Protein AF-A0A964RWQ2-F1 (afdb_monomer_lite)

Structure (mmCIF, N/CA/C/O backbone):
data_AF-A0A964RWQ2-F1
#
_entry.id   AF-A0A964RWQ2-F1
#
loop_
_atom_site.group_PDB
_atom_site.id
_atom_site.type_symbol
_atom_site.label_atom_id
_atom_site.label_alt_id
_atom_site.label_comp_id
_atom_site.label_asym_id
_atom_site.label_entity_id
_atom_site.label_seq_id
_atom_site.pdbx_PDB_ins_code
_atom_site.Cartn_x
_atom_site.Cartn_y
_atom_site.Cartn_z
_atom_site.occupancy
_atom_site.B_iso_or_equiv
_atom_site.auth_seq_id
_atom_site.auth_comp_id
_atom_site.auth_asym_id
_atom_site.auth_atom_id
_atom_site.pdbx_PDB_model_num
ATOM 1 N N . MET A 1 1 ? 16.907 -9.174 -2.279 1.00 67.69 1 MET A N 1
ATOM 2 C CA . MET A 1 1 ? 15.586 -8.976 -2.919 1.00 67.69 1 MET A CA 1
ATOM 3 C C . MET A 1 1 ? 15.270 -7.490 -2.827 1.00 67.69 1 MET A C 1
ATOM 5 O O . MET A 1 1 ? 15.740 -6.883 -1.873 1.00 67.69 1 MET A O 1
ATOM 9 N N . ILE A 1 2 ? 14.606 -6.886 -3.814 1.00 81.31 2 ILE A N 1
ATOM 10 C CA . ILE A 1 2 ? 14.222 -5.466 -3.734 1.00 81.31 2 ILE A CA 1
ATOM 11 C C . ILE A 1 2 ? 12.867 -5.401 -3.034 1.00 81.31 2 ILE A C 1
ATOM 13 O O . ILE A 1 2 ? 11.965 -6.139 -3.416 1.00 81.31 2 ILE A O 1
ATOM 17 N N . ASP A 1 3 ? 12.730 -4.546 -2.024 1.00 86.50 3 ASP A N 1
ATOM 18 C CA . ASP A 1 3 ? 11.432 -4.297 -1.407 1.00 86.50 3 ASP A CA 1
ATOM 19 C C . ASP A 1 3 ? 10.662 -3.222 -2.188 1.00 86.50 3 ASP A C 1
ATOM 21 O O . ASP A 1 3 ? 11.030 -2.049 -2.197 1.00 86.50 3 ASP A O 1
ATOM 25 N N . PHE A 1 4 ? 9.581 -3.631 -2.852 1.00 89.06 4 PHE A N 1
ATOM 26 C CA . PHE A 1 4 ? 8.667 -2.730 -3.558 1.00 89.06 4 PHE A CA 1
ATOM 27 C C . PHE A 1 4 ? 7.502 -2.237 -2.676 1.00 89.06 4 PHE A C 1
ATOM 29 O O . PHE A 1 4 ? 6.702 -1.412 -3.124 1.00 89.06 4 PHE A O 1
ATOM 36 N N . LEU A 1 5 ? 7.378 -2.716 -1.430 1.00 85.88 5 LEU A N 1
ATOM 37 C CA . LEU A 1 5 ? 6.292 -2.336 -0.522 1.00 85.88 5 LEU A CA 1
ATOM 38 C C . LEU A 1 5 ? 6.470 -0.915 0.016 1.00 85.88 5 LEU A C 1
ATOM 40 O O . LEU A 1 5 ? 5.495 -0.172 0.135 1.00 85.88 5 LEU A O 1
ATOM 44 N N . THR A 1 6 ? 7.710 -0.503 0.265 1.00 86.44 6 THR A N 1
ATOM 45 C CA . THR A 1 6 ? 8.056 0.836 0.764 1.00 86.44 6 THR A CA 1
ATOM 46 C C . THR A 1 6 ? 8.212 1.891 -0.342 1.00 86.44 6 THR A C 1
ATOM 48 O O . THR A 1 6 ? 7.989 3.071 -0.086 1.00 86.44 6 THR A O 1
ATOM 51 N N . MET A 1 7 ? 8.494 1.499 -1.591 1.00 88.06 7 MET A N 1
ATOM 52 C CA . MET A 1 7 ? 8.723 2.440 -2.703 1.00 88.06 7 MET A CA 1
ATOM 53 C C . MET A 1 7 ? 7.472 3.212 -3.147 1.00 88.06 7 MET A C 1
ATOM 55 O O . MET A 1 7 ? 6.357 2.683 -3.180 1.00 88.06 7 MET A O 1
ATOM 59 N N . ASP A 1 8 ? 7.670 4.458 -3.574 1.00 88.88 8 ASP A N 1
ATOM 60 C CA . ASP A 1 8 ? 6.666 5.279 -4.246 1.00 88.88 8 ASP A CA 1
ATOM 61 C C . ASP A 1 8 ? 6.676 5.084 -5.780 1.00 88.88 8 ASP A C 1
ATOM 63 O O . ASP A 1 8 ? 7.613 4.540 -6.373 1.00 88.88 8 ASP A O 1
ATOM 67 N N . ILE A 1 9 ? 5.620 5.559 -6.447 1.00 88.19 9 ILE A N 1
ATOM 68 C CA . ILE A 1 9 ? 5.443 5.401 -7.898 1.00 88.19 9 ILE A CA 1
ATOM 69 C C . ILE A 1 9 ? 6.437 6.230 -8.733 1.00 88.19 9 ILE A C 1
ATOM 71 O O . ILE A 1 9 ? 6.750 5.843 -9.862 1.00 88.19 9 ILE A O 1
ATOM 75 N N . ALA A 1 10 ? 6.957 7.351 -8.220 1.00 88.56 10 ALA A N 1
ATOM 76 C CA . ALA A 1 10 ? 7.930 8.171 -8.937 1.00 88.56 10 ALA A CA 1
ATOM 77 C C . ALA A 1 10 ? 9.317 7.517 -8.905 1.00 88.56 10 ALA A C 1
ATOM 79 O O . ALA A 1 10 ? 9.929 7.374 -9.964 1.00 88.56 10 ALA A O 1
ATOM 80 N N . THR A 1 11 ? 9.766 7.020 -7.748 1.00 90.12 11 THR A N 1
ATOM 81 C CA . THR A 1 11 ? 10.996 6.215 -7.638 1.00 90.12 11 THR A CA 1
ATOM 82 C C . THR A 1 11 ? 10.918 4.978 -8.529 1.00 90.12 11 THR A C 1
ATOM 84 O O . THR A 1 11 ? 11.825 4.731 -9.324 1.00 90.12 11 THR A O 1
ATOM 87 N N . LEU A 1 12 ? 9.801 4.244 -8.484 1.00 90.75 12 LEU A N 1
ATOM 88 C CA . LEU A 1 12 ? 9.591 3.048 -9.303 1.00 90.75 12 LEU A CA 1
ATOM 89 C C . LEU A 1 12 ? 9.719 3.323 -10.813 1.00 90.75 12 LEU A C 1
ATOM 91 O O . LEU A 1 12 ? 10.305 2.525 -11.544 1.00 90.75 12 LEU A O 1
ATOM 95 N N . THR A 1 13 ? 9.163 4.441 -11.289 1.00 89.56 13 THR A N 1
ATOM 96 C CA . THR A 1 13 ? 9.090 4.757 -12.727 1.00 89.56 13 THR A CA 1
ATOM 97 C C . THR A 1 13 ? 10.308 5.499 -13.273 1.00 89.56 13 THR A C 1
ATOM 99 O O . THR A 1 13 ? 10.601 5.367 -14.464 1.00 89.56 13 THR A O 1
ATOM 102 N N . ARG A 1 14 ? 11.011 6.278 -12.440 1.00 89.06 14 ARG A N 1
ATOM 103 C CA . ARG A 1 14 ? 12.106 7.166 -12.871 1.00 89.06 14 ARG A CA 1
ATOM 104 C C . ARG A 1 14 ? 13.499 6.654 -12.510 1.00 89.06 14 ARG A C 1
ATOM 106 O O . ARG A 1 14 ? 14.441 6.960 -13.237 1.00 89.06 14 ARG A O 1
ATOM 113 N N . SER A 1 15 ? 13.642 5.891 -11.428 1.00 89.50 15 SER A N 1
ATOM 114 C CA . SER A 1 15 ? 14.955 5.511 -10.901 1.00 89.50 15 SER A CA 1
ATOM 115 C C . SER A 1 15 ? 15.509 4.223 -11.522 1.00 89.50 15 SER A C 1
ATOM 117 O O . SER A 1 15 ? 14.784 3.336 -11.988 1.00 89.50 15 SER A O 1
ATOM 119 N N . VAL A 1 16 ? 16.835 4.101 -11.476 1.00 90.69 16 VAL A N 1
ATOM 120 C CA . VAL A 1 16 ? 17.587 2.891 -11.825 1.00 90.69 16 VAL A CA 1
ATOM 121 C C . VAL A 1 16 ? 18.263 2.316 -10.583 1.00 90.69 16 VAL A C 1
ATOM 123 O O . VAL A 1 16 ? 18.618 3.039 -9.654 1.00 90.69 16 VAL A O 1
ATOM 126 N N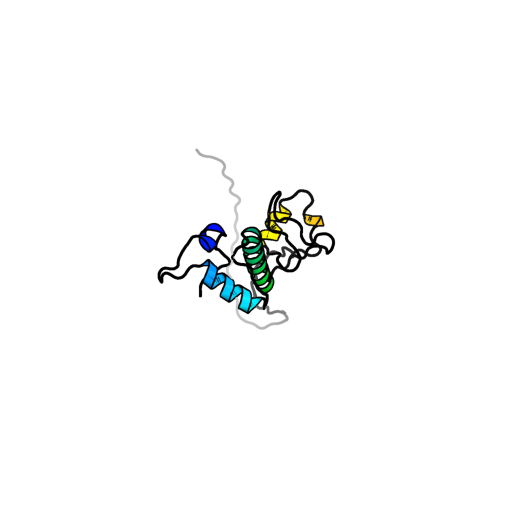 . THR A 1 17 ? 18.443 1.001 -10.565 1.00 88.06 17 THR A N 1
ATOM 127 C CA . THR A 1 17 ? 19.305 0.324 -9.588 1.00 88.06 17 THR A CA 1
ATOM 128 C C . THR A 1 17 ? 20.776 0.658 -9.849 1.00 88.06 17 THR A C 1
ATOM 130 O O . THR A 1 17 ? 21.154 0.979 -10.976 1.00 88.06 17 THR A O 1
ATOM 133 N N . GLY A 1 18 ? 21.647 0.465 -8.852 1.00 84.75 18 GLY A N 1
ATOM 134 C CA . GLY A 1 18 ? 23.106 0.612 -9.008 1.00 84.75 18 GLY A CA 1
ATOM 135 C C . GLY A 1 18 ? 23.765 -0.343 -10.022 1.00 84.75 18 GLY A C 1
ATOM 136 O O . GLY A 1 18 ? 24.972 -0.281 -10.215 1.00 84.75 18 GLY A O 1
ATOM 137 N N . LYS A 1 19 ? 22.99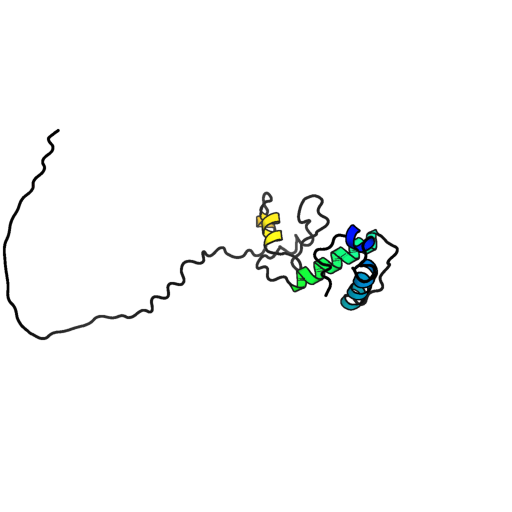0 -1.225 -10.672 1.00 85.94 19 LYS A N 1
ATOM 138 C CA . LYS A 1 19 ? 23.415 -2.094 -11.784 1.00 85.94 19 LYS A CA 1
ATOM 139 C C . LYS A 1 19 ? 22.893 -1.624 -13.154 1.00 85.94 19 LYS A C 1
ATOM 141 O O . LYS A 1 19 ? 22.975 -2.372 -14.120 1.00 85.94 19 LYS A O 1
ATOM 146 N N . GLY A 1 20 ? 22.295 -0.432 -13.238 1.00 88.38 20 GLY A N 1
ATOM 147 C CA . GLY A 1 20 ? 21.752 0.150 -14.474 1.00 88.38 20 GLY A CA 1
ATOM 148 C C . GLY A 1 20 ? 20.353 -0.336 -14.885 1.00 88.38 20 GLY A C 1
ATOM 149 O O . GLY A 1 20 ? 19.772 0.216 -15.815 1.00 88.38 20 GLY A O 1
ATOM 150 N N . VAL A 1 21 ? 19.769 -1.319 -14.190 1.00 89.69 21 VAL A N 1
ATOM 151 C CA . VAL A 1 21 ? 18.426 -1.850 -14.503 1.00 89.69 21 VAL A CA 1
ATOM 152 C C . VAL A 1 21 ? 17.339 -0.973 -13.873 1.00 89.69 21 VAL A C 1
ATOM 154 O O . VAL A 1 21 ? 17.457 -0.584 -12.706 1.00 89.69 21 VAL A O 1
ATOM 157 N N . ARG A 1 22 ? 16.265 -0.675 -14.614 1.00 92.31 22 ARG A N 1
ATOM 158 C CA . ARG A 1 22 ? 15.129 0.137 -14.136 1.00 92.31 22 ARG A CA 1
ATOM 159 C C . ARG A 1 22 ? 14.303 -0.601 -13.079 1.00 92.31 22 ARG A C 1
ATOM 161 O O . ARG A 1 22 ? 13.941 -1.758 -13.282 1.00 92.31 22 ARG A O 1
ATOM 168 N N . TYR A 1 23 ? 13.914 0.090 -12.001 1.00 93.25 23 TYR A N 1
ATOM 169 C CA . TYR A 1 23 ? 13.034 -0.495 -10.974 1.00 93.25 23 TYR A CA 1
ATOM 170 C C . TYR A 1 23 ? 11.690 -0.951 -11.553 1.00 93.25 23 TYR A C 1
ATOM 172 O O . TYR A 1 23 ? 11.216 -2.029 -11.205 1.00 93.25 23 TYR A O 1
ATOM 180 N N . LEU A 1 24 ? 11.127 -0.183 -12.493 1.00 92.88 24 LEU A N 1
ATOM 181 C CA . LEU A 1 24 ? 9.900 -0.526 -13.213 1.00 92.88 24 LEU A CA 1
ATOM 182 C C . LEU A 1 24 ? 9.954 -1.915 -13.870 1.00 92.88 24 LEU A C 1
ATOM 184 O O . LEU A 1 24 ? 8.989 -2.665 -13.787 1.00 92.88 24 LEU A O 1
ATOM 188 N N . GLU A 1 25 ? 11.066 -2.272 -14.513 1.00 92.38 25 GLU A N 1
ATOM 189 C CA . GLU A 1 25 ? 11.203 -3.556 -15.212 1.00 92.38 25 GLU A CA 1
ATOM 190 C C . GLU A 1 25 ? 11.227 -4.727 -14.222 1.00 92.38 25 GLU A C 1
ATOM 192 O O . GLU A 1 25 ? 10.504 -5.712 -14.388 1.00 92.38 25 GLU A O 1
ATOM 197 N N . LEU A 1 26 ? 12.005 -4.579 -13.145 1.00 93.31 26 LEU A N 1
ATOM 198 C CA . LEU A 1 26 ? 12.104 -5.564 -12.068 1.00 93.31 26 LEU A CA 1
ATOM 199 C C . LEU A 1 26 ? 10.751 -5.755 -11.366 1.00 93.31 26 LEU A C 1
ATOM 201 O O . LEU A 1 26 ? 10.314 -6.891 -11.184 1.00 93.31 26 LEU A O 1
ATOM 205 N N . PHE A 1 27 ? 10.053 -4.657 -11.063 1.00 94.25 27 PHE A N 1
ATOM 206 C CA . PHE A 1 27 ? 8.714 -4.683 -10.481 1.00 94.25 27 PHE A CA 1
ATOM 207 C C . PHE A 1 27 ? 7.698 -5.383 -11.388 1.00 94.25 27 PHE A C 1
ATOM 209 O O . PHE A 1 27 ? 6.959 -6.244 -10.923 1.00 94.25 27 PHE A O 1
ATOM 216 N N . LEU A 1 28 ? 7.656 -5.060 -12.685 1.00 93.62 28 LEU A N 1
ATOM 217 C CA . LEU A 1 28 ? 6.709 -5.688 -13.612 1.00 93.62 28 LEU A CA 1
ATOM 218 C C . LEU A 1 28 ? 6.981 -7.192 -13.774 1.00 93.62 28 LEU A C 1
ATOM 220 O O . LEU A 1 28 ? 6.035 -7.977 -13.859 1.00 93.62 28 LEU A O 1
ATOM 224 N N . LYS A 1 29 ? 8.251 -7.614 -13.751 1.00 93.06 29 LYS A N 1
ATOM 225 C CA . LYS A 1 29 ? 8.648 -9.031 -13.763 1.00 93.06 29 LYS A CA 1
ATOM 226 C C . LYS A 1 29 ? 8.246 -9.771 -12.479 1.00 93.06 29 LYS A C 1
ATOM 228 O O . LYS A 1 29 ? 7.834 -10.925 -12.537 1.00 93.06 29 LYS A O 1
ATOM 233 N N . GLU A 1 30 ? 8.326 -9.117 -11.324 1.00 92.56 30 GLU A N 1
ATOM 234 C CA . GLU A 1 30 ? 7.878 -9.691 -10.051 1.00 92.56 30 GLU A CA 1
ATOM 235 C C . GLU A 1 30 ? 6.344 -9.722 -9.941 1.00 92.56 30 GLU A C 1
ATOM 237 O O . GLU A 1 30 ? 5.766 -10.762 -9.632 1.00 92.56 30 GLU A O 1
ATOM 242 N N . TYR A 1 31 ? 5.664 -8.630 -10.290 1.00 93.31 31 TYR A N 1
ATOM 243 C CA . TYR A 1 31 ? 4.203 -8.539 -10.301 1.00 93.31 31 TYR A CA 1
ATOM 244 C C . TYR A 1 31 ? 3.569 -9.584 -11.232 1.00 93.31 31 TYR A C 1
ATOM 246 O O . TYR A 1 31 ? 2.593 -10.236 -10.860 1.00 93.31 31 TYR A O 1
ATOM 254 N N . THR A 1 32 ? 4.127 -9.780 -12.433 1.00 93.75 32 THR A N 1
ATOM 255 C CA . THR A 1 32 ? 3.665 -10.831 -13.359 1.00 93.75 32 THR A CA 1
ATOM 256 C C . THR A 1 32 ? 3.878 -12.232 -12.785 1.00 93.75 32 THR A C 1
ATOM 258 O O . THR A 1 32 ? 2.986 -13.063 -12.930 1.00 93.75 32 THR A O 1
ATOM 261 N N . ARG A 1 33 ? 4.982 -12.484 -12.064 1.00 92.69 33 ARG A N 1
ATOM 262 C CA . ARG A 1 33 ? 5.218 -13.753 -11.353 1.00 92.69 33 ARG A CA 1
ATOM 263 C C . ARG A 1 33 ? 4.206 -14.004 -10.228 1.00 92.69 33 ARG A C 1
ATOM 265 O O . ARG A 1 33 ? 3.779 -15.138 -10.062 1.00 92.69 33 ARG A O 1
ATOM 272 N N . VAL A 1 34 ? 3.834 -12.972 -9.467 1.00 91.25 34 VAL A N 1
ATOM 273 C CA . VAL A 1 34 ? 2.906 -13.089 -8.323 1.00 91.25 34 VAL A CA 1
ATOM 274 C C . VAL A 1 34 ? 1.452 -13.244 -8.775 1.00 91.25 34 VAL A C 1
ATOM 276 O O . VAL A 1 34 ? 0.740 -14.103 -8.267 1.00 91.25 34 VAL A O 1
ATOM 279 N N . PHE A 1 35 ? 0.994 -12.433 -9.734 1.00 91.31 35 PHE A N 1
ATOM 280 C CA . PHE A 1 35 ? -0.422 -12.396 -10.125 1.00 91.31 35 PHE A CA 1
ATOM 281 C C . PHE A 1 35 ? -0.759 -13.171 -11.404 1.00 91.31 35 PHE A C 1
ATOM 283 O O . PHE A 1 35 ? -1.939 -13.306 -11.716 1.00 91.31 35 PHE A O 1
ATOM 290 N N . ASN A 1 36 ? 0.237 -13.644 -12.161 1.00 91.81 36 ASN A N 1
ATOM 291 C CA . ASN A 1 36 ? 0.073 -14.328 -13.452 1.00 91.81 36 ASN A CA 1
ATOM 292 C C . ASN A 1 36 ? -0.831 -13.573 -14.459 1.00 91.81 36 ASN A C 1
ATOM 294 O O . ASN A 1 36 ? -1.583 -14.166 -15.230 1.00 91.81 36 ASN A O 1
ATOM 298 N N . THR A 1 37 ? -0.782 -12.235 -14.443 1.00 88.94 37 THR A N 1
ATOM 299 C CA . THR A 1 37 ? -1.583 -11.356 -15.317 1.00 88.94 37 THR A CA 1
ATOM 300 C C . THR A 1 37 ? -0.710 -10.545 -16.265 1.00 88.94 37 THR A C 1
ATOM 302 O O . THR A 1 37 ? 0.328 -10.030 -15.853 1.00 88.94 37 THR A O 1
ATOM 305 N N . LYS A 1 38 ? -1.182 -10.317 -17.497 1.00 89.12 38 LYS A N 1
ATOM 306 C CA . LYS A 1 38 ? -0.545 -9.393 -18.449 1.00 89.12 38 LYS A CA 1
ATOM 307 C C . LYS A 1 38 ? -0.575 -7.952 -17.917 1.00 89.12 38 LYS A C 1
ATOM 309 O O . LYS A 1 38 ? -1.636 -7.433 -17.577 1.00 89.12 38 LYS A O 1
ATOM 314 N N . VAL A 1 39 ? 0.586 -7.303 -17.889 1.00 91.00 39 VAL A N 1
ATOM 315 C CA . VAL A 1 39 ? 0.766 -5.913 -17.435 1.00 91.00 39 VAL A CA 1
ATOM 316 C C . VAL A 1 39 ? 0.968 -4.954 -18.606 1.00 91.00 39 VAL A C 1
ATOM 318 O O . VAL A 1 39 ? 1.549 -5.323 -19.625 1.00 91.00 39 VAL A O 1
ATOM 321 N N . ASN A 1 40 ? 0.516 -3.707 -18.454 1.00 91.19 40 ASN A N 1
ATOM 322 C CA . ASN A 1 40 ? 0.761 -2.624 -19.404 1.00 91.19 40 ASN A CA 1
ATOM 323 C C . ASN A 1 40 ? 1.717 -1.582 -18.796 1.00 91.19 40 ASN A C 1
ATOM 325 O O . ASN A 1 40 ? 1.323 -0.808 -17.923 1.00 91.19 40 ASN A O 1
ATOM 329 N N . ALA A 1 41 ? 2.961 -1.553 -19.280 1.00 87.81 41 ALA A N 1
ATOM 330 C CA . ALA A 1 41 ? 3.997 -0.628 -18.816 1.00 87.81 41 ALA A CA 1
ATOM 331 C C . ALA A 1 41 ? 3.763 0.838 -19.238 1.00 87.81 41 ALA A C 1
ATOM 333 O O . ALA A 1 41 ? 4.290 1.749 -18.606 1.00 87.81 41 ALA A O 1
ATOM 334 N N . SER A 1 42 ? 2.974 1.078 -20.290 1.00 88.31 42 SER A N 1
ATOM 335 C CA . SER A 1 42 ? 2.773 2.403 -20.895 1.00 88.31 42 SER A CA 1
ATOM 336 C C . SER A 1 42 ? 1.634 3.211 -20.261 1.00 88.31 42 SER A C 1
ATOM 338 O O . SER A 1 42 ? 1.404 4.349 -20.656 1.00 88.31 42 SER A O 1
ATOM 340 N N . CYS A 1 43 ? 0.899 2.641 -19.301 1.00 89.94 43 CYS A N 1
ATOM 341 C CA . CYS A 1 43 ? -0.274 3.255 -18.677 1.00 89.94 43 CYS A CA 1
ATOM 342 C C . CYS A 1 43 ? 0.034 3.702 -17.229 1.00 89.94 43 CYS A C 1
ATOM 344 O O . CYS A 1 43 ? 0.021 2.860 -16.328 1.00 89.94 43 CYS A O 1
ATOM 346 N N . PRO A 1 44 ? 0.240 5.007 -16.942 1.00 87.19 44 PRO A N 1
ATOM 347 C CA . PRO A 1 44 ? 0.630 5.468 -15.603 1.00 87.19 44 PRO A CA 1
ATOM 348 C C . PRO A 1 44 ? -0.396 5.137 -14.509 1.00 87.19 44 PRO A C 1
ATOM 350 O O . PRO A 1 44 ? -0.024 4.680 -13.430 1.00 87.19 44 PRO A O 1
ATOM 353 N N . LYS A 1 45 ? -1.697 5.279 -14.809 1.00 89.06 45 LYS A N 1
ATOM 354 C CA . LYS A 1 45 ? -2.788 4.885 -13.895 1.00 89.06 45 LYS A CA 1
ATOM 355 C C . LYS A 1 45 ? -2.766 3.382 -13.591 1.00 89.06 45 LYS A C 1
ATOM 357 O O . LYS A 1 45 ? -3.009 2.978 -12.458 1.00 89.06 45 LYS A O 1
ATOM 362 N N . CYS A 1 46 ? -2.438 2.560 -14.588 1.00 90.06 46 CYS A N 1
ATOM 363 C CA . CYS A 1 46 ? -2.332 1.113 -14.431 1.00 90.06 46 CYS A CA 1
ATOM 364 C C . CYS A 1 46 ? -1.138 0.745 -13.544 1.00 90.06 46 CYS A C 1
ATOM 366 O O . CYS A 1 46 ? -1.297 -0.077 -12.652 1.00 90.06 46 CYS A O 1
ATOM 368 N N . LEU A 1 47 ? 0.021 1.397 -13.720 1.00 91.62 47 LEU A N 1
ATOM 369 C CA . LEU A 1 47 ? 1.198 1.195 -12.864 1.00 91.62 47 LEU A CA 1
ATOM 370 C C . LEU A 1 47 ? 0.911 1.518 -11.393 1.00 91.62 47 LEU A C 1
ATOM 372 O O . LEU A 1 47 ? 1.289 0.742 -10.517 1.00 91.62 47 LEU A O 1
ATOM 376 N N . GLN A 1 48 ? 0.199 2.616 -11.120 1.00 90.56 48 GLN A N 1
ATOM 377 C CA . GLN A 1 48 ? -0.247 2.944 -9.765 1.00 90.56 48 GLN A CA 1
ATOM 378 C C . GLN A 1 48 ? -1.181 1.856 -9.209 1.00 90.56 48 GLN A C 1
ATOM 380 O O . GLN A 1 48 ? -0.963 1.377 -8.100 1.00 90.56 48 GLN A O 1
ATOM 385 N N . GLY A 1 49 ? -2.160 1.399 -9.999 1.00 90.56 49 GLY A N 1
ATOM 386 C CA . GLY A 1 49 ? -3.052 0.298 -9.620 1.00 90.56 49 GLY A CA 1
ATOM 387 C C . GLY A 1 49 ? -2.321 -1.026 -9.357 1.00 90.56 49 GLY A C 1
ATOM 388 O O . GLY A 1 49 ? -2.637 -1.713 -8.388 1.00 90.56 49 GLY A O 1
ATOM 389 N N . TYR A 1 50 ? -1.311 -1.368 -10.164 1.00 92.81 50 TYR A N 1
ATOM 390 C CA . TYR A 1 50 ? -0.468 -2.548 -9.953 1.00 92.81 50 TYR A CA 1
ATOM 391 C C . TYR A 1 50 ? 0.328 -2.433 -8.651 1.00 92.81 50 TYR A C 1
ATOM 393 O O . TYR A 1 50 ? 0.347 -3.380 -7.869 1.00 92.81 50 TYR A O 1
ATOM 401 N N . LEU A 1 51 ? 0.942 -1.275 -8.382 1.00 91.31 51 LEU A N 1
ATOM 402 C CA . LEU A 1 51 ? 1.697 -1.042 -7.150 1.00 91.31 51 LEU A CA 1
ATOM 403 C C . LEU A 1 51 ? 0.787 -1.118 -5.913 1.00 91.31 51 LEU A C 1
ATOM 405 O O . LEU A 1 51 ? 1.120 -1.814 -4.958 1.00 91.31 51 LEU A O 1
ATOM 409 N N . THR A 1 52 ? -0.397 -0.498 -5.947 1.00 89.19 52 THR A N 1
ATOM 410 C CA . THR A 1 52 ? -1.393 -0.610 -4.869 1.00 89.19 52 THR A CA 1
ATOM 411 C C . THR A 1 52 ? -1.861 -2.054 -4.672 1.00 89.19 52 THR A C 1
ATOM 413 O O . THR A 1 52 ? -1.893 -2.530 -3.540 1.00 89.19 52 THR A O 1
ATOM 416 N N . LYS A 1 53 ? -2.168 -2.796 -5.748 1.00 88.56 53 LYS A N 1
ATOM 417 C CA . LYS A 1 53 ? -2.574 -4.210 -5.647 1.00 88.56 53 LYS A CA 1
ATOM 418 C C . LYS A 1 53 ? -1.455 -5.088 -5.078 1.00 88.56 53 LYS A C 1
ATOM 420 O O . LYS A 1 53 ? -1.733 -5.958 -4.258 1.00 88.56 53 LYS A O 1
ATOM 425 N N . TYR A 1 54 ? -0.208 -4.848 -5.486 1.00 90.62 54 TYR A N 1
ATOM 426 C CA . TYR A 1 54 ? 0.970 -5.541 -4.965 1.00 90.62 54 TYR A CA 1
ATOM 427 C C . TYR A 1 54 ? 1.103 -5.326 -3.455 1.00 90.62 54 TYR A C 1
ATOM 429 O O . TYR A 1 54 ? 1.122 -6.297 -2.702 1.00 90.62 54 TYR A O 1
ATOM 437 N N . LYS A 1 55 ? 1.086 -4.064 -3.002 1.00 87.69 55 LYS A N 1
ATOM 438 C CA . LYS A 1 55 ? 1.135 -3.722 -1.573 1.00 87.69 55 LYS A CA 1
ATOM 439 C C . LYS A 1 55 ? -0.007 -4.378 -0.797 1.00 87.69 55 LYS A C 1
ATOM 441 O O . LYS A 1 55 ? 0.251 -5.077 0.175 1.00 87.69 55 LYS A O 1
ATOM 446 N N . ASN A 1 56 ? -1.245 -4.247 -1.276 1.00 84.19 56 ASN A N 1
ATOM 447 C CA . ASN A 1 56 ? -2.420 -4.834 -0.627 1.00 84.19 56 ASN A CA 1
ATOM 448 C C . ASN A 1 56 ? -2.347 -6.366 -0.511 1.00 84.19 56 ASN A C 1
ATOM 450 O O . ASN A 1 56 ? -2.824 -6.912 0.477 1.00 84.19 56 ASN A O 1
ATOM 454 N N . HIS A 1 57 ? -1.757 -7.063 -1.487 1.00 86.25 57 HIS A N 1
ATOM 455 C CA . HIS A 1 57 ? -1.603 -8.519 -1.440 1.00 86.25 57 HIS A CA 1
ATOM 456 C C . HIS A 1 57 ? -0.640 -8.959 -0.331 1.00 86.25 57 HIS A C 1
ATOM 458 O O . HIS A 1 57 ? -1.006 -9.799 0.486 1.00 86.25 57 HIS A O 1
ATOM 464 N N . PHE A 1 58 ? 0.550 -8.358 -0.249 1.00 84.06 58 PHE A N 1
ATOM 465 C CA . PHE A 1 58 ? 1.518 -8.700 0.798 1.00 84.06 58 PHE A CA 1
ATOM 466 C C . PHE A 1 58 ? 1.082 -8.218 2.186 1.00 84.06 58 PHE A C 1
ATOM 468 O O . PHE A 1 58 ? 1.261 -8.957 3.149 1.00 84.06 58 PHE A O 1
ATOM 475 N N . LEU A 1 59 ? 0.425 -7.055 2.290 1.00 78.94 59 LEU A N 1
ATOM 476 C CA . LEU A 1 59 ? -0.221 -6.612 3.533 1.00 78.94 59 LEU A CA 1
ATOM 477 C C . LEU A 1 59 ? -1.287 -7.613 4.001 1.00 78.94 59 LEU A C 1
ATOM 479 O O . LEU A 1 59 ? -1.350 -7.918 5.185 1.00 78.94 59 LEU A O 1
ATOM 483 N N . ALA A 1 60 ? -2.080 -8.175 3.082 1.00 74.25 60 ALA A N 1
ATOM 484 C CA . ALA A 1 60 ? -3.080 -9.179 3.431 1.00 74.25 60 ALA A CA 1
ATOM 485 C C . ALA A 1 60 ? -2.479 -10.536 3.833 1.00 74.25 60 ALA A C 1
ATOM 487 O O . ALA A 1 60 ? -3.021 -11.206 4.707 1.00 74.25 60 ALA A O 1
ATOM 488 N N . MET A 1 61 ? -1.347 -10.937 3.245 1.00 75.62 61 MET A N 1
ATOM 489 C CA . MET A 1 61 ? -0.619 -12.142 3.673 1.00 75.62 61 MET A CA 1
ATOM 490 C C . MET A 1 61 ? 0.083 -11.962 5.026 1.00 75.62 61 MET A C 1
ATOM 492 O O . MET A 1 61 ? 0.213 -12.927 5.773 1.00 75.62 61 MET A O 1
ATOM 496 N N . ALA A 1 62 ? 0.519 -10.742 5.347 1.00 74.75 62 ALA A N 1
ATOM 497 C CA . ALA A 1 62 ? 1.123 -10.388 6.630 1.00 74.75 62 ALA A CA 1
ATOM 498 C C . ALA A 1 62 ? 0.089 -10.043 7.722 1.00 74.75 62 ALA A C 1
ATOM 500 O O . ALA A 1 62 ? 0.475 -9.684 8.833 1.00 74.75 62 ALA A O 1
ATOM 501 N N . ASN A 1 63 ? -1.213 -10.122 7.426 1.00 74.12 63 ASN A N 1
ATOM 502 C CA . ASN A 1 63 ? -2.255 -9.678 8.341 1.00 74.12 63 ASN A CA 1
ATOM 503 C C . ASN A 1 63 ? -2.433 -10.639 9.529 1.00 74.12 63 ASN A C 1
ATOM 505 O O . ASN A 1 63 ? -3.095 -11.674 9.430 1.00 74.12 63 ASN A O 1
ATOM 509 N N . THR A 1 64 ? -1.879 -10.247 10.674 1.00 76.69 64 THR A N 1
ATOM 510 C CA . THR A 1 64 ? -2.068 -10.883 11.986 1.00 76.69 64 THR A CA 1
ATOM 511 C C . THR A 1 64 ? -3.040 -10.117 12.892 1.00 76.69 64 THR A C 1
ATOM 513 O O . THR A 1 64 ? -3.174 -10.459 14.069 1.00 76.69 64 THR A O 1
ATOM 516 N N . SER A 1 65 ? -3.718 -9.088 12.370 1.00 81.56 65 SER A N 1
ATOM 517 C CA . SER A 1 65 ? -4.561 -8.189 13.156 1.00 81.56 65 SER A CA 1
ATOM 518 C C . SER A 1 65 ? -5.736 -8.923 13.798 1.00 81.56 65 SER A C 1
ATOM 520 O O . SER A 1 65 ? -6.421 -9.749 13.183 1.00 81.56 65 SER A O 1
ATOM 522 N N . GLN A 1 66 ? -6.002 -8.590 15.061 1.00 85.94 66 GLN A N 1
ATOM 523 C CA . GLN A 1 66 ? -7.166 -9.103 15.785 1.00 85.94 66 GLN A CA 1
ATOM 524 C C . GLN A 1 66 ? -8.440 -8.287 15.519 1.00 85.94 66 GLN A C 1
ATOM 526 O O . GLN A 1 66 ? -9.538 -8.741 15.864 1.00 85.94 66 GLN A O 1
ATOM 531 N N . TYR A 1 67 ? -8.310 -7.114 14.892 1.00 88.31 67 TYR A N 1
ATOM 532 C CA . TYR A 1 67 ? -9.435 -6.282 14.488 1.00 88.31 67 TYR A CA 1
ATOM 533 C C . TYR A 1 67 ? -10.165 -6.894 13.286 1.00 88.31 67 TYR A C 1
ATOM 535 O O . TYR A 1 67 ? -9.557 -7.358 12.322 1.00 88.31 67 TYR A O 1
ATOM 543 N N . ARG A 1 68 ? -11.500 -6.867 13.316 1.00 89.19 68 ARG A N 1
ATOM 544 C CA . ARG A 1 68 ? -12.356 -7.214 12.172 1.00 89.19 68 ARG A CA 1
ATOM 545 C C . ARG A 1 68 ? -13.380 -6.119 11.949 1.00 89.19 68 ARG A C 1
ATOM 547 O O . ARG A 1 68 ? -14.081 -5.734 12.881 1.00 89.19 68 ARG A O 1
ATOM 554 N N . LEU A 1 69 ? -13.499 -5.662 10.709 1.00 90.75 69 LEU A N 1
ATOM 555 C CA . LEU A 1 69 ? -14.550 -4.749 10.269 1.00 90.75 69 LEU A CA 1
ATOM 556 C C . LEU A 1 69 ? -15.851 -5.524 10.041 1.00 90.75 69 LEU A C 1
ATOM 558 O O . LEU A 1 69 ? -15.831 -6.679 9.609 1.00 90.75 69 LEU A O 1
ATOM 562 N N . HIS A 1 70 ? -16.999 -4.888 10.269 1.00 92.00 70 HIS A N 1
ATOM 563 C CA . HIS A 1 70 ? -18.262 -5.444 9.777 1.00 92.00 70 HIS A CA 1
ATOM 564 C C . HIS A 1 70 ? -18.247 -5.533 8.244 1.00 92.00 70 HIS A C 1
ATOM 566 O O . HIS A 1 70 ? -17.763 -4.623 7.576 1.00 92.00 70 HIS A O 1
ATOM 572 N N . ALA A 1 71 ? -18.886 -6.563 7.679 1.00 88.75 71 ALA A N 1
ATOM 573 C CA . ALA A 1 71 ? -18.990 -6.753 6.225 1.00 88.75 71 ALA A CA 1
ATOM 574 C C . ALA A 1 71 ? -19.601 -5.543 5.475 1.00 88.75 71 ALA A C 1
ATOM 576 O O . ALA A 1 71 ? -19.256 -5.280 4.329 1.00 88.75 71 ALA A O 1
ATOM 577 N N . LYS A 1 72 ? -20.465 -4.756 6.138 1.00 88.75 72 LYS A N 1
ATOM 578 C CA . LYS A 1 72 ? -21.025 -3.495 5.605 1.00 88.75 72 LYS A CA 1
ATOM 579 C C . LYS A 1 72 ? -20.016 -2.338 5.478 1.00 88.75 72 LYS A C 1
ATOM 581 O O . LYS A 1 72 ? -20.355 -1.320 4.887 1.00 88.75 72 LYS A O 1
ATOM 586 N N . TYR A 1 73 ? -18.814 -2.472 6.041 1.00 89.50 73 TYR A N 1
ATOM 587 C CA . TYR A 1 73 ? -17.755 -1.455 6.043 1.00 89.50 73 TYR A CA 1
ATOM 588 C C . TYR A 1 73 ? -16.459 -1.956 5.392 1.00 89.50 73 TYR A C 1
ATOM 590 O O . TYR A 1 73 ? -15.369 -1.496 5.727 1.00 89.50 73 TYR A O 1
ATOM 598 N N . GLU A 1 74 ? -16.555 -2.889 4.445 1.00 88.94 74 GLU A N 1
ATOM 599 C CA . GLU A 1 74 ? -15.407 -3.244 3.613 1.00 88.94 74 GLU A CA 1
ATOM 600 C C . GLU A 1 74 ? -15.132 -2.189 2.535 1.00 88.94 74 GLU A C 1
ATOM 602 O O . GLU A 1 74 ? -16.041 -1.631 1.924 1.00 88.94 74 GLU A O 1
ATOM 607 N N . ASN A 1 75 ? -13.845 -1.966 2.267 1.00 88.25 75 ASN A N 1
ATOM 608 C CA . ASN A 1 75 ? -13.306 -0.998 1.310 1.00 88.25 75 ASN A CA 1
ATOM 609 C C . ASN A 1 75 ? -13.554 0.474 1.694 1.00 88.25 75 ASN A C 1
ATOM 611 O O . ASN A 1 75 ? -13.683 1.338 0.826 1.00 88.25 75 ASN A O 1
ATOM 615 N N . ILE A 1 76 ? -13.558 0.779 2.996 1.00 89.75 76 ILE A N 1
ATOM 616 C CA . ILE A 1 76 ? -13.588 2.158 3.510 1.00 89.75 76 ILE A CA 1
ATOM 617 C C . ILE A 1 76 ? -12.208 2.829 3.378 1.00 89.75 76 ILE A C 1
ATOM 619 O O . ILE A 1 76 ? -11.193 2.184 3.631 1.00 89.75 76 ILE A O 1
ATOM 623 N N . PRO A 1 77 ? -12.108 4.119 3.014 1.00 88.94 77 PRO A N 1
ATOM 624 C CA . PRO A 1 77 ? -10.812 4.793 2.916 1.00 88.94 77 PRO A CA 1
ATOM 625 C C . PRO A 1 77 ? -10.169 4.974 4.301 1.00 88.94 77 PRO A C 1
ATOM 627 O O . PRO A 1 77 ? -10.868 5.346 5.244 1.00 88.94 77 PRO A O 1
ATOM 630 N N . LEU A 1 78 ? -8.846 4.781 4.422 1.00 88.81 78 LEU A N 1
ATOM 631 C CA . LEU A 1 78 ? -8.064 4.915 5.676 1.00 88.81 78 LEU A CA 1
ATOM 632 C C . LEU A 1 78 ? -8.153 6.309 6.314 1.00 88.81 78 LEU A C 1
ATOM 634 O O . LEU A 1 78 ? -8.275 6.446 7.528 1.00 88.81 78 LEU A O 1
ATOM 638 N N . GLN A 1 79 ? -8.182 7.350 5.490 1.00 88.75 79 GLN A N 1
ATOM 639 C CA . GLN A 1 79 ? -8.418 8.744 5.874 1.00 88.75 79 GLN A CA 1
ATOM 640 C C . GLN A 1 79 ? -9.151 9.449 4.729 1.00 88.75 79 GLN A C 1
ATOM 642 O O . GLN A 1 79 ? -9.209 8.915 3.616 1.00 88.75 79 GLN A O 1
ATOM 647 N N . PHE A 1 80 ? -9.722 10.629 4.974 1.00 85.44 80 PHE A N 1
ATOM 648 C CA . PHE A 1 80 ? -10.380 11.395 3.913 1.00 85.44 80 PHE A CA 1
ATOM 649 C C . PHE A 1 80 ? -9.393 11.672 2.763 1.00 85.44 80 PHE A C 1
ATOM 651 O O . PHE A 1 80 ? -8.261 12.091 2.998 1.00 85.44 80 PHE A O 1
ATOM 658 N N . GLY A 1 81 ? -9.793 11.369 1.525 1.00 81.44 81 GLY A N 1
ATOM 659 C CA . GLY A 1 81 ? -8.926 11.478 0.344 1.00 81.44 81 GLY A CA 1
ATOM 660 C C . GLY A 1 81 ? -7.846 10.391 0.192 1.00 81.44 81 GLY A C 1
ATOM 661 O O . GLY A 1 81 ? -7.052 10.471 -0.743 1.00 81.44 81 GLY A O 1
ATOM 662 N N . SER A 1 82 ? -7.792 9.371 1.059 1.00 82.62 82 SER A N 1
ATOM 663 C CA . SER A 1 82 ? -6.811 8.284 0.920 1.00 82.62 82 SER A CA 1
ATOM 664 C C . SER A 1 82 ? -7.102 7.377 -0.283 1.00 82.62 82 SER A C 1
ATOM 666 O O . SER A 1 82 ? -8.238 6.924 -0.428 1.00 82.62 82 SER A O 1
ATOM 668 N N . PRO A 1 83 ? -6.087 7.000 -1.087 1.00 79.81 83 PRO A N 1
ATOM 669 C CA . PRO A 1 83 ? -6.212 5.934 -2.081 1.00 79.81 83 PRO A CA 1
ATOM 670 C C . PRO A 1 83 ? -6.185 4.525 -1.455 1.00 79.81 83 PRO A C 1
ATOM 672 O O . PRO A 1 83 ? -6.353 3.538 -2.170 1.00 79.81 83 PRO A O 1
ATOM 675 N N . ILE A 1 84 ? -5.930 4.409 -0.145 1.00 81.44 84 ILE A N 1
ATOM 676 C CA . ILE A 1 84 ? -5.886 3.135 0.581 1.00 81.44 84 ILE A CA 1
ATOM 677 C C . ILE A 1 84 ? -7.289 2.823 1.105 1.00 81.44 84 ILE A C 1
ATOM 679 O O . ILE A 1 84 ? -7.786 3.503 2.005 1.00 81.44 84 ILE A O 1
ATOM 683 N N . LEU A 1 85 ? -7.906 1.786 0.537 1.00 85.94 85 LEU A N 1
ATOM 684 C CA . LEU A 1 85 ? -9.190 1.234 0.969 1.00 85.94 85 LEU A CA 1
ATOM 685 C C . LEU A 1 85 ? -8.944 0.028 1.885 1.00 85.94 85 LEU A C 1
ATOM 687 O O . LEU A 1 85 ? -8.250 -0.911 1.492 1.00 85.94 85 LEU A O 1
ATOM 691 N N . ILE A 1 86 ? -9.505 0.061 3.091 1.00 88.38 86 ILE A N 1
ATOM 692 C CA . ILE A 1 86 ? -9.355 -0.957 4.133 1.00 88.38 86 ILE A CA 1
ATOM 693 C C . ILE A 1 86 ? -10.522 -1.941 4.072 1.00 88.38 86 ILE A C 1
ATOM 695 O O . ILE A 1 86 ? -11.682 -1.549 3.955 1.00 88.38 86 ILE A O 1
ATOM 699 N N . ASN A 1 87 ? -10.220 -3.225 4.193 1.00 90.06 87 ASN A N 1
ATOM 700 C CA . ASN A 1 87 ? -11.163 -4.325 4.323 1.00 90.06 87 ASN A CA 1
ATOM 701 C C . ASN A 1 87 ? -10.592 -5.391 5.280 1.00 90.06 87 ASN A C 1
ATOM 703 O O . ASN A 1 87 ? -9.469 -5.277 5.771 1.00 90.06 87 ASN A O 1
ATOM 707 N N . ASN A 1 88 ? -11.356 -6.455 5.536 1.00 87.81 88 ASN A N 1
ATOM 708 C CA . ASN A 1 88 ? -10.944 -7.534 6.439 1.00 87.81 88 ASN A CA 1
ATOM 709 C C . ASN A 1 88 ? -9.711 -8.333 5.981 1.00 87.81 88 ASN A C 1
ATOM 711 O O . ASN A 1 88 ? -9.199 -9.130 6.769 1.00 87.81 88 ASN A O 1
ATOM 715 N N . ALA A 1 89 ? -9.244 -8.152 4.740 1.00 83.50 89 ALA A N 1
ATOM 716 C CA . ALA A 1 89 ? -8.020 -8.774 4.255 1.00 83.50 89 ALA A CA 1
ATOM 717 C C . ALA A 1 89 ? -6.782 -7.922 4.569 1.00 83.50 89 ALA A C 1
ATOM 719 O O . ALA A 1 89 ? -5.780 -8.484 4.989 1.00 83.50 89 ALA A O 1
ATOM 720 N N . ASN A 1 90 ? -6.828 -6.592 4.422 1.00 83.88 90 ASN A N 1
ATOM 721 C CA . ASN A 1 90 ? -5.646 -5.718 4.545 1.00 83.88 90 ASN A CA 1
ATOM 722 C C . ASN A 1 90 ? -5.598 -4.827 5.803 1.00 83.88 90 ASN A C 1
ATOM 724 O O . ASN A 1 90 ? -4.695 -3.998 5.908 1.00 83.88 90 ASN A O 1
ATOM 728 N N . ILE A 1 91 ? -6.549 -4.956 6.733 1.00 87.75 91 ILE A N 1
ATOM 729 C CA . ILE A 1 91 ? -6.530 -4.191 7.985 1.00 87.75 91 ILE A CA 1
ATOM 730 C C . ILE A 1 91 ? -5.342 -4.584 8.874 1.00 87.75 91 ILE A C 1
ATOM 732 O O . ILE A 1 91 ? -5.187 -5.749 9.220 1.00 87.75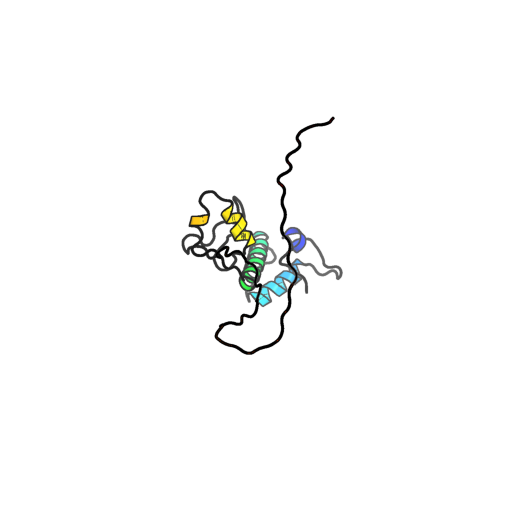 91 ILE A O 1
ATOM 736 N N . THR A 1 92 ? -4.519 -3.608 9.254 1.00 88.38 92 THR A N 1
ATOM 737 C CA . THR A 1 92 ? -3.475 -3.743 10.282 1.00 88.38 92 THR A CA 1
ATOM 738 C C . THR A 1 92 ? -3.930 -3.071 11.576 1.00 88.38 92 THR A C 1
ATOM 740 O O . THR A 1 92 ? -4.871 -2.274 11.562 1.00 88.38 92 THR A O 1
ATOM 743 N N . ASP A 1 93 ? -3.247 -3.342 12.690 1.00 88.31 93 ASP A N 1
ATOM 744 C CA . ASP A 1 93 ? -3.545 -2.687 13.971 1.00 88.31 93 ASP A CA 1
ATOM 745 C C . ASP A 1 93 ? -3.350 -1.158 13.874 1.00 88.31 93 ASP A C 1
ATOM 747 O O . ASP A 1 93 ? -4.208 -0.399 14.313 1.00 88.31 93 ASP A O 1
ATOM 751 N N . GLU A 1 94 ? -2.311 -0.699 13.167 1.00 88.06 94 GLU A N 1
ATOM 752 C CA . GLU A 1 94 ? -2.066 0.720 12.847 1.00 88.06 94 GLU A CA 1
ATOM 753 C C . GLU A 1 94 ? -3.241 1.359 12.079 1.00 88.06 94 GLU A C 1
ATOM 755 O O . GLU A 1 94 ? -3.682 2.470 12.380 1.00 88.06 94 GLU A O 1
ATOM 760 N N . TYR A 1 95 ? -3.782 0.657 11.076 1.00 89.12 95 TYR A N 1
ATOM 761 C CA . TYR A 1 95 ? -4.928 1.141 10.302 1.00 89.12 95 TYR A CA 1
ATOM 762 C C . TYR A 1 95 ? -6.217 1.114 11.127 1.00 89.12 95 TYR A C 1
ATOM 764 O O . TYR A 1 95 ? -7.066 1.990 10.955 1.00 89.12 95 TYR A O 1
ATOM 772 N N . ALA A 1 96 ? -6.362 0.147 12.036 1.00 90.12 96 ALA A N 1
ATOM 773 C CA . ALA A 1 96 ? -7.465 0.109 12.983 1.00 90.12 96 ALA A CA 1
ATOM 774 C C . ALA A 1 96 ? -7.404 1.298 13.957 1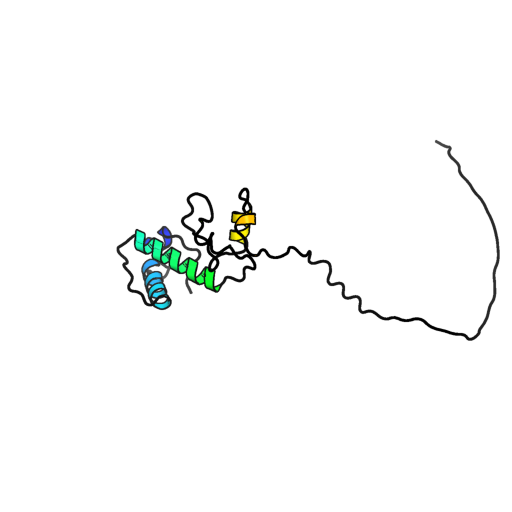.00 90.12 96 ALA A C 1
ATOM 776 O O . ALA A 1 96 ? -8.420 1.960 14.153 1.00 90.12 96 ALA A O 1
ATOM 777 N N . GLU A 1 97 ? -6.229 1.644 14.487 1.00 90.81 97 GLU A N 1
ATOM 778 C CA . GLU A 1 97 ? -6.038 2.819 15.349 1.00 90.81 97 GLU A CA 1
ATOM 779 C C . GLU A 1 97 ? -6.370 4.137 14.632 1.00 90.81 97 GLU A C 1
ATOM 781 O O . GLU A 1 97 ? -7.102 4.963 15.177 1.00 90.81 97 GLU A O 1
ATOM 786 N N . ILE A 1 98 ? -5.925 4.317 13.382 1.00 90.94 98 ILE A N 1
ATOM 787 C CA . ILE A 1 98 ? -6.272 5.498 12.567 1.00 90.94 98 ILE A CA 1
ATOM 788 C C . ILE A 1 98 ? -7.785 5.567 12.293 1.00 90.94 98 ILE A C 1
ATOM 790 O O . ILE A 1 98 ? -8.371 6.652 12.288 1.00 90.94 98 ILE A O 1
ATOM 794 N N . LEU A 1 99 ? -8.450 4.426 12.086 1.00 90.75 99 LEU A N 1
ATOM 795 C CA . LEU A 1 99 ? -9.910 4.386 11.976 1.00 90.75 99 LEU A CA 1
ATOM 796 C C . LEU A 1 99 ? -10.590 4.755 13.303 1.00 90.75 99 LEU A C 1
ATOM 798 O O . LEU A 1 99 ? -11.552 5.520 13.271 1.00 90.75 99 LEU A O 1
ATOM 802 N N . LEU A 1 100 ? -10.083 4.266 14.441 1.00 91.50 100 LEU A N 1
ATOM 803 C CA . LEU A 1 100 ? -10.620 4.508 15.789 1.00 91.50 100 LEU A CA 1
ATOM 804 C C . LEU A 1 100 ? -10.551 5.975 16.237 1.00 91.50 100 LEU A C 1
ATOM 806 O O . LEU A 1 100 ? -11.350 6.388 17.071 1.00 91.50 100 LEU A O 1
ATOM 810 N N . GLN A 1 101 ? -9.675 6.790 15.642 1.00 91.06 101 GLN A N 1
ATOM 811 C CA . GLN A 1 101 ? -9.626 8.241 15.879 1.00 91.06 101 GLN A CA 1
ATOM 812 C C . GLN A 1 101 ? -10.852 9.005 15.335 1.00 91.06 101 GLN A C 1
ATOM 814 O O . GLN A 1 101 ? -10.998 10.201 15.594 1.00 91.06 101 GLN A O 1
ATOM 819 N N . ARG A 1 102 ? -11.738 8.361 14.562 1.00 88.06 102 ARG A N 1
ATOM 820 C CA . ARG A 1 102 ? -12.931 9.008 13.989 1.00 88.06 102 ARG A CA 1
ATOM 821 C C . ARG A 1 102 ? -14.110 9.020 14.971 1.00 88.06 102 ARG A C 1
ATOM 823 O O . ARG A 1 102 ? -14.310 8.051 15.702 1.00 88.06 102 ARG A O 1
ATOM 830 N N . PRO A 1 103 ? -14.980 10.046 14.927 1.00 87.69 103 PRO A N 1
ATOM 831 C CA . PRO A 1 103 ? -16.222 10.029 15.696 1.00 87.69 103 PRO A CA 1
ATOM 832 C C . PRO A 1 103 ? -17.094 8.830 15.289 1.00 87.69 103 PRO A C 1
ATOM 834 O O . PRO A 1 103 ? -17.395 8.643 14.110 1.00 87.69 103 PRO A O 1
ATOM 837 N N . GLY A 1 104 ? -17.490 8.009 16.268 1.00 85.56 104 GLY A N 1
ATOM 838 C CA . GLY A 1 104 ? -18.316 6.814 16.049 1.00 85.56 104 GLY A CA 1
ATOM 839 C C . GLY A 1 104 ? -17.590 5.621 15.409 1.00 85.56 104 GLY A C 1
ATOM 840 O O . GLY A 1 104 ? -18.250 4.720 14.892 1.00 85.56 104 GLY A O 1
ATOM 841 N N . ALA A 1 105 ? -16.253 5.597 15.421 1.00 87.38 105 ALA A N 1
ATOM 842 C CA . ALA A 1 105 ? -15.458 4.552 14.776 1.00 87.38 105 ALA A CA 1
ATOM 843 C C . ALA A 1 105 ? -15.676 3.131 15.316 1.00 87.38 105 ALA A C 1
ATOM 845 O O . ALA A 1 105 ? -15.514 2.175 14.564 1.00 87.38 105 ALA A O 1
ATOM 846 N N . GLU A 1 106 ? -16.056 2.979 16.585 1.00 87.12 106 GLU A N 1
ATOM 847 C CA . GLU A 1 106 ? -16.330 1.676 17.213 1.00 87.12 106 GLU A CA 1
ATOM 848 C C . GLU A 1 106 ? -17.370 0.873 16.413 1.00 87.12 106 GLU A C 1
ATOM 850 O O . GLU A 1 106 ? -17.191 -0.317 16.170 1.00 87.12 106 GLU A O 1
ATOM 855 N N . CYS A 1 107 ? -18.383 1.556 15.866 1.00 89.38 107 CYS A N 1
ATOM 856 C CA . CYS A 1 107 ? -19.413 0.974 15.005 1.00 89.38 107 CYS A CA 1
ATOM 857 C C . CYS A 1 107 ? -18.874 0.333 13.713 1.00 89.38 107 CYS A C 1
ATOM 859 O O . CYS A 1 107 ? -19.623 -0.379 13.042 1.00 89.38 107 CYS A O 1
ATOM 861 N N . LEU A 1 108 ? -17.623 0.603 13.320 1.00 89.69 108 LEU A N 1
ATOM 862 C CA . LEU A 1 108 ? -16.984 0.001 12.147 1.00 89.69 108 LEU A CA 1
ATOM 863 C C . LEU A 1 108 ? -16.524 -1.441 12.417 1.00 89.69 108 LEU A C 1
ATOM 865 O O . LEU A 1 108 ? -16.476 -2.250 11.484 1.00 89.69 108 LEU A O 1
ATOM 869 N N . PHE A 1 109 ? -16.221 -1.777 13.675 1.00 92.25 109 PHE A N 1
ATOM 870 C CA . PHE A 1 109 ? -15.562 -3.020 14.064 1.00 92.25 109 PHE A CA 1
ATOM 871 C C . PHE A 1 109 ? -16.546 -4.063 14.604 1.00 92.25 109 PHE A C 1
ATOM 873 O O . PHE A 1 109 ? -17.204 -3.864 15.617 1.00 92.25 109 PHE A O 1
ATOM 880 N N . ALA A 1 110 ? -16.578 -5.229 13.958 1.00 90.44 110 ALA A N 1
ATOM 881 C CA . ALA A 1 110 ? -17.291 -6.412 14.435 1.00 90.44 110 ALA A CA 1
ATOM 882 C C . ALA A 1 110 ? -16.527 -7.157 15.544 1.00 90.44 110 ALA A C 1
ATOM 884 O O . ALA A 1 110 ? -17.127 -7.875 16.341 1.00 90.44 110 ALA A O 1
ATOM 885 N N . LYS A 1 111 ? -15.196 -7.023 15.566 1.00 88.00 111 LYS A N 1
ATOM 886 C CA . LYS A 1 111 ? -14.321 -7.553 16.614 1.00 88.00 111 LYS A CA 1
ATOM 887 C C . LYS A 1 111 ? -13.179 -6.576 16.853 1.00 88.00 111 LYS A C 1
ATOM 889 O O . LYS A 1 111 ? -12.534 -6.138 15.902 1.00 88.00 111 LYS A O 1
ATOM 894 N N . MET A 1 112 ? -12.907 -6.298 18.119 1.00 86.44 112 MET A N 1
ATOM 895 C CA . MET A 1 112 ? -11.712 -5.598 18.582 1.00 86.44 112 MET A CA 1
ATOM 896 C C . MET A 1 112 ? -10.950 -6.541 19.528 1.00 86.44 112 MET A C 1
ATOM 898 O O . MET A 1 112 ? -11.594 -7.355 20.201 1.00 86.44 112 MET A O 1
ATOM 902 N N . PRO A 1 113 ? -9.607 -6.488 19.588 1.00 82.44 113 PRO A N 1
ATOM 903 C CA . PRO A 1 113 ? -8.867 -7.136 20.661 1.00 82.44 113 PRO A CA 1
ATOM 904 C C . PRO A 1 113 ? -9.331 -6.555 21.999 1.00 82.44 113 PRO A C 1
ATOM 906 O O . PRO A 1 1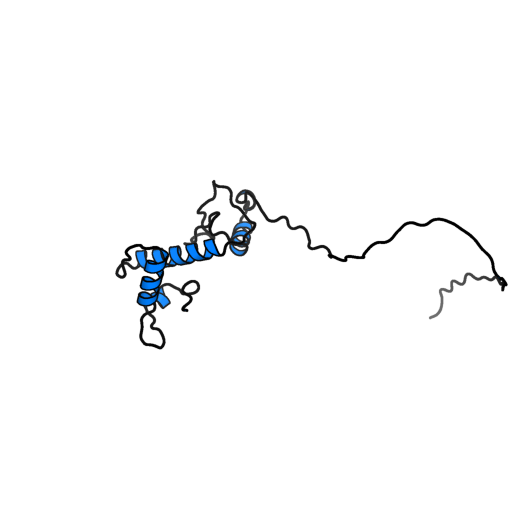13 ? -9.326 -5.337 22.191 1.00 82.44 113 PRO A O 1
ATOM 909 N N . SER A 1 114 ? -9.736 -7.424 22.926 1.00 71.38 114 SER A N 1
ATOM 910 C CA . SER A 1 114 ? -9.976 -6.993 24.301 1.00 71.38 114 SER A CA 1
ATOM 911 C C . SER A 1 114 ? -8.649 -6.509 24.875 1.00 71.38 114 SER A C 1
ATOM 913 O O . SER A 1 114 ? -7.674 -7.263 24.884 1.00 71.38 114 SER A O 1
ATOM 915 N N . LYS A 1 115 ? -8.601 -5.263 25.359 1.00 63.47 115 LYS A N 1
ATOM 916 C CA . LYS A 1 115 ? -7.483 -4.770 26.171 1.00 63.47 115 LYS A CA 1
ATOM 917 C C . LYS A 1 115 ? -7.572 -5.381 27.570 1.00 63.47 115 LYS A C 1
ATOM 919 O O . LYS A 1 115 ? -7.763 -4.666 28.551 1.00 63.47 115 LYS A O 1
ATOM 924 N N . GLU A 1 116 ? -7.427 -6.701 27.668 1.00 55.00 116 GLU A N 1
ATOM 925 C CA . GLU A 1 116 ? -7.014 -7.290 28.934 1.00 55.00 116 GLU A CA 1
ATOM 926 C C . GLU A 1 116 ? -5.623 -6.725 29.245 1.00 55.00 116 GLU A C 1
ATOM 928 O O . GLU A 1 116 ? -4.715 -6.846 28.413 1.00 55.00 116 GLU A O 1
ATOM 933 N N . PRO A 1 117 ? -5.428 -6.043 30.388 1.00 47.44 117 PRO A N 1
ATOM 934 C CA . PRO A 1 117 ? -4.091 -5.648 30.781 1.00 47.44 117 PRO A CA 1
ATOM 935 C C . PRO A 1 117 ? -3.264 -6.924 30.925 1.00 47.44 117 PRO A C 1
ATOM 937 O O . PRO A 1 117 ? -3.728 -7.903 31.510 1.00 47.44 117 PRO A O 1
ATOM 940 N N . VAL A 1 118 ? -2.020 -6.904 30.440 1.00 52.03 118 VAL A N 1
ATOM 941 C CA . VAL A 1 118 ? -1.041 -7.968 30.711 1.00 52.03 118 VAL A CA 1
ATOM 942 C C . VAL A 1 118 ? -0.597 -7.837 32.172 1.00 52.03 118 VAL A C 1
ATOM 944 O O . VAL A 1 118 ? 0.525 -7.446 32.491 1.00 52.03 118 VAL A O 1
ATOM 947 N N . ALA A 1 119 ? -1.536 -8.099 33.079 1.00 48.16 119 ALA A N 1
ATOM 948 C CA . ALA A 1 119 ? -1.347 -8.079 34.509 1.00 48.16 119 ALA A CA 1
ATOM 949 C C . ALA A 1 119 ? -0.450 -9.260 34.872 1.00 48.16 119 ALA A C 1
ATOM 951 O O . ALA A 1 119 ? -0.874 -10.413 34.833 1.00 48.16 119 ALA A O 1
ATOM 952 N N . ALA A 1 120 ? 0.809 -8.927 35.157 1.00 47.66 120 ALA A N 1
ATOM 953 C CA . ALA A 1 120 ? 1.796 -9.711 35.885 1.00 47.66 120 ALA A CA 1
ATOM 954 C C . ALA A 1 120 ? 1.524 -11.223 35.932 1.00 47.66 120 ALA A C 1
ATOM 956 O O . ALA A 1 120 ? 0.887 -11.739 36.853 1.00 47.66 120 ALA A O 1
ATOM 957 N N . ARG A 1 121 ? 2.142 -11.963 35.006 1.00 46.06 121 ARG A N 1
ATOM 958 C CA . ARG A 1 121 ? 2.298 -13.419 35.117 1.00 46.06 121 ARG A CA 1
ATOM 959 C C . ARG A 1 121 ? 3.343 -13.768 36.192 1.00 46.06 121 ARG A C 1
ATOM 961 O O . ARG A 1 121 ? 4.306 -14.485 35.940 1.00 46.06 121 ARG A O 1
ATOM 968 N N . THR A 1 122 ? 3.149 -13.247 37.404 1.00 48.88 122 THR A N 1
ATOM 969 C CA . THR A 1 122 ? 3.844 -13.669 38.617 1.00 48.88 122 THR A CA 1
ATOM 970 C C . THR A 1 122 ? 3.290 -15.032 39.005 1.00 48.88 122 THR A C 1
ATOM 972 O O . THR A 1 122 ? 2.398 -15.148 39.842 1.00 48.88 122 THR A O 1
ATOM 975 N N . MET A 1 123 ? 3.828 -16.085 38.390 1.00 46.19 123 MET A N 1
ATOM 976 C CA . MET A 1 123 ? 3.663 -17.437 38.910 1.00 46.19 123 MET A CA 1
ATOM 977 C C . MET A 1 123 ? 4.455 -17.564 40.215 1.00 46.19 123 MET A C 1
ATOM 979 O O . MET A 1 123 ? 5.578 -18.060 40.240 1.00 46.19 123 MET A O 1
ATOM 983 N N . ARG A 1 124 ? 3.840 -17.128 41.321 1.00 52.25 124 ARG A N 1
ATOM 984 C CA . ARG A 1 124 ? 4.056 -17.796 42.604 1.00 52.25 124 ARG A CA 1
ATOM 985 C C . ARG A 1 124 ? 3.508 -19.210 42.433 1.00 52.25 124 ARG A C 1
ATOM 987 O O . ARG A 1 124 ? 2.305 -19.371 42.253 1.00 52.25 124 ARG A O 1
ATOM 994 N N . MET A 1 125 ? 4.382 -20.213 42.438 1.00 46.97 125 MET A N 1
ATOM 995 C CA . MET A 1 125 ? 3.934 -21.591 42.627 1.00 46.97 125 MET A CA 1
ATOM 996 C C . MET A 1 125 ? 3.421 -21.736 44.061 1.00 46.97 125 MET A C 1
ATOM 998 O O . MET A 1 125 ? 4.099 -21.342 45.009 1.00 46.97 125 MET A O 1
ATOM 1002 N N . SER A 1 126 ? 2.198 -22.241 44.176 1.00 48.25 126 SER A N 1
ATOM 1003 C CA . SER A 1 126 ? 1.460 -22.454 45.421 1.00 48.25 126 SER A CA 1
ATOM 1004 C C . SER A 1 126 ? 2.049 -23.576 46.281 1.00 48.25 126 SER A C 1
ATOM 1006 O O . SER A 1 126 ? 2.666 -24.493 45.733 1.00 48.25 126 SER A O 1
ATOM 1008 N N . ALA A 1 127 ? 1.758 -23.556 47.588 1.00 47.38 127 ALA A N 1
ATOM 1009 C CA . ALA A 1 127 ? 1.498 -24.775 48.361 1.00 47.38 127 ALA A CA 1
ATOM 1010 C C . ALA A 1 127 ? 0.787 -24.494 49.703 1.00 47.38 127 ALA A C 1
ATOM 1012 O O . ALA A 1 127 ? 1.252 -23.708 50.530 1.00 47.38 127 ALA A O 1
ATOM 1013 N N . GLU A 1 128 ? -0.285 -25.250 49.936 1.00 45.94 128 GLU A N 1
ATOM 1014 C CA . GLU A 1 128 ? -1.121 -25.323 51.140 1.00 45.94 128 GLU A CA 1
ATOM 1015 C C . GLU A 1 128 ? -1.209 -26.819 51.568 1.00 45.94 128 GLU A C 1
ATOM 1017 O O . GLU A 1 128 ? -0.709 -27.684 50.850 1.00 45.94 128 GLU A O 1
ATOM 1022 N N . VAL A 1 129 ? -1.757 -27.270 52.704 1.00 48.97 129 VAL A N 1
ATOM 1023 C CA . VAL A 1 129 ? -2.791 -26.772 53.637 1.00 48.97 129 VAL A CA 1
ATOM 1024 C C . VAL A 1 129 ? -2.355 -27.145 55.074 1.00 48.97 129 VAL A C 1
ATOM 1026 O O . VAL A 1 129 ? -1.747 -28.204 55.240 1.00 48.97 129 VAL A O 1
ATOM 1029 N N . PRO A 1 130 ? -2.622 -26.339 56.125 1.00 58.09 130 PRO A N 1
ATOM 1030 C CA . PRO A 1 130 ? -2.183 -26.668 57.487 1.00 58.09 130 PRO A CA 1
ATOM 1031 C C . PRO A 1 130 ? -3.006 -27.794 58.139 1.00 58.09 130 PRO A C 1
ATOM 1033 O O . PRO A 1 130 ? -4.214 -27.866 57.920 1.00 58.09 130 PRO A O 1
ATOM 1036 N N . ALA A 1 131 ? -2.375 -28.583 59.023 1.00 43.34 131 ALA A N 1
ATOM 1037 C CA . ALA A 1 131 ? -3.001 -29.247 60.182 1.00 43.34 131 ALA A CA 1
ATOM 1038 C C . ALA A 1 131 ? -1.949 -29.890 61.124 1.00 43.34 131 ALA A C 1
ATOM 1040 O O . ALA A 1 131 ? -1.096 -30.619 60.635 1.00 43.34 131 ALA A O 1
ATOM 1041 N N . ASN A 1 132 ? -2.078 -29.634 62.438 1.00 42.03 132 ASN A N 1
ATOM 1042 C CA . ASN A 1 132 ? -1.853 -30.495 63.630 1.00 42.03 132 ASN A CA 1
ATOM 1043 C C . ASN A 1 132 ? -0.683 -31.521 63.700 1.00 42.03 132 ASN A C 1
ATOM 1045 O O . ASN A 1 132 ? -0.453 -32.267 62.759 1.00 42.03 132 ASN A O 1
ATOM 1049 N N . ASP A 1 133 ? -0.022 -31.804 64.834 1.00 44.25 133 ASP A N 1
ATOM 1050 C CA . ASP A 1 133 ? 0.122 -31.180 66.174 1.00 44.25 133 ASP A CA 1
ATOM 1051 C C . ASP A 1 133 ? 1.307 -31.921 66.902 1.00 44.25 133 ASP A C 1
ATOM 1053 O O . ASP A 1 133 ? 2.176 -32.446 66.201 1.00 44.25 133 ASP A O 1
ATOM 1057 N N . PRO A 1 134 ? 1.433 -31.980 68.245 1.00 61.53 134 PRO A N 1
ATOM 1058 C CA . PRO A 1 134 ? 2.521 -31.375 69.026 1.00 61.53 134 PRO A CA 1
ATOM 1059 C C . PRO A 1 134 ? 3.750 -32.277 69.284 1.00 61.53 134 PRO A C 1
ATOM 1061 O O . PRO A 1 134 ? 3.647 -33.497 69.201 1.00 61.53 134 PRO A O 1
ATOM 1064 N N . SER A 1 135 ? 4.872 -31.689 69.755 1.00 40.31 135 SER A N 1
ATOM 1065 C CA . SER A 1 135 ? 5.656 -32.208 70.911 1.00 40.31 135 SER A CA 1
ATOM 1066 C C . SER A 1 135 ? 6.901 -31.362 71.288 1.00 40.31 135 SER A C 1
ATOM 1068 O O . SER A 1 135 ? 7.901 -31.368 70.581 1.00 40.31 135 SER A O 1
ATOM 1070 N N . VAL A 1 136 ? 6.861 -30.752 72.483 1.00 41.47 136 VAL A N 1
ATOM 1071 C CA . VAL A 1 136 ? 7.932 -30.698 73.517 1.00 41.47 136 VAL A CA 1
ATOM 1072 C C . VAL A 1 136 ? 9.368 -30.269 73.126 1.00 41.47 136 VAL A C 1
ATOM 1074 O O . VAL A 1 136 ? 10.160 -31.093 72.672 1.00 41.47 136 VAL A O 1
ATOM 1077 N N . SER A 1 137 ? 9.786 -29.058 73.546 1.00 40.19 137 SER A N 1
ATOM 1078 C CA . SER A 1 137 ? 10.816 -28.873 74.608 1.00 40.19 137 SER A CA 1
ATOM 1079 C C . SER A 1 137 ? 11.169 -27.405 74.931 1.00 40.19 137 SER A C 1
ATOM 1081 O O . SER A 1 137 ? 11.458 -26.626 74.034 1.00 40.19 137 SER A O 1
ATOM 1083 N N . ALA A 1 138 ? 11.285 -27.124 76.237 1.00 41.59 138 ALA A N 1
ATOM 1084 C CA . ALA A 1 138 ? 12.144 -26.112 76.881 1.00 41.59 138 ALA A CA 1
ATOM 1085 C C . ALA A 1 138 ? 11.914 -24.593 76.641 1.00 41.59 138 ALA A C 1
ATOM 1087 O O . ALA A 1 138 ? 12.498 -23.958 75.769 1.00 41.59 138 ALA A O 1
ATOM 1088 N N . GLU A 1 139 ? 11.156 -24.018 77.582 1.00 44.06 139 GLU A N 1
ATOM 1089 C CA . GLU A 1 139 ? 11.392 -22.749 78.313 1.00 44.06 139 GLU A CA 1
ATOM 1090 C C . GLU A 1 139 ? 12.871 -22.472 78.742 1.00 44.06 139 GLU A C 1
ATOM 1092 O O . GLU A 1 139 ? 13.691 -23.384 78.596 1.00 44.06 139 GLU A O 1
ATOM 1097 N N . PRO A 1 140 ? 13.240 -21.314 79.375 1.00 50.44 140 PRO A N 1
ATOM 1098 C CA . PRO A 1 140 ? 12.376 -20.244 79.929 1.00 50.44 140 PRO A CA 1
ATOM 1099 C C . PRO A 1 140 ? 12.741 -18.761 79.635 1.00 50.44 140 PRO A C 1
ATOM 1101 O O . PRO A 1 140 ? 13.896 -18.390 79.472 1.00 50.44 140 PRO A O 1
ATOM 1104 N N . GLN A 1 141 ? 11.696 -17.922 79.717 1.00 42.59 141 GLN A N 1
ATOM 1105 C CA . GLN A 1 141 ? 11.585 -16.639 80.454 1.00 42.59 141 GLN A CA 1
ATOM 1106 C C . GLN A 1 141 ? 12.690 -15.560 80.353 1.00 42.59 141 GLN A C 1
ATOM 1108 O O . GLN A 1 141 ? 13.804 -15.739 80.839 1.00 42.59 141 GLN A O 1
ATOM 1113 N N . ASN A 1 142 ? 12.278 -14.331 80.001 1.00 47.44 142 ASN A N 1
ATOM 1114 C CA . ASN A 1 142 ? 12.365 -13.228 80.972 1.00 47.44 142 ASN A CA 1
ATOM 1115 C C . ASN A 1 142 ? 11.273 -12.153 80.761 1.00 47.44 142 ASN A C 1
ATOM 1117 O O . ASN A 1 142 ? 10.688 -12.058 79.683 1.00 47.44 142 ASN A O 1
ATOM 1121 N N . THR A 1 143 ? 10.990 -11.398 81.823 1.00 39.88 143 THR A N 1
ATOM 1122 C CA . THR A 1 143 ? 9.800 -10.542 82.041 1.00 39.88 143 THR A CA 1
ATOM 1123 C C . THR A 1 143 ? 10.124 -9.039 81.860 1.00 39.88 143 THR A C 1
ATOM 1125 O O . THR A 1 143 ? 11.236 -8.715 81.450 1.00 39.88 143 THR A O 1
ATOM 1128 N N . ILE A 1 144 ? 9.192 -8.154 82.276 1.00 52.88 144 ILE A N 1
ATOM 1129 C CA . ILE A 1 144 ? 9.261 -6.677 82.465 1.00 52.88 144 ILE A CA 1
ATOM 1130 C C . ILE A 1 144 ? 8.686 -5.923 81.243 1.00 52.88 144 ILE A C 1
ATOM 1132 O O . ILE A 1 144 ? 9.247 -6.010 80.158 1.00 52.88 144 ILE A O 1
ATOM 1136 N N . GLU A 1 145 ? 7.470 -5.353 81.254 1.00 40.25 145 GLU A N 1
ATOM 1137 C CA . GLU A 1 145 ? 6.837 -4.312 82.114 1.00 40.25 145 GLU A CA 1
ATOM 1138 C C . GLU A 1 145 ? 7.369 -2.875 81.895 1.00 40.25 145 GLU A C 1
ATOM 1140 O O . GLU A 1 145 ? 8.569 -2.659 81.784 1.00 40.25 145 GLU A O 1
ATOM 1145 N N . GLY A 1 146 ? 6.457 -1.890 81.873 1.00 44.12 146 GLY A N 1
ATOM 1146 C CA . GLY A 1 146 ? 6.721 -0.461 81.596 1.00 44.12 146 GLY A CA 1
ATOM 1147 C C . GLY A 1 146 ? 6.221 -0.050 80.197 1.00 44.12 146 GLY A C 1
ATOM 1148 O O . GLY A 1 146 ? 6.538 -0.731 79.228 1.00 44.12 146 GLY A O 1
ATOM 1149 N N . ALA A 1 147 ? 5.314 0.918 80.001 1.00 45.88 147 ALA A N 1
ATOM 1150 C CA . ALA A 1 147 ? 5.310 2.319 80.467 1.00 45.88 147 ALA A CA 1
ATOM 1151 C C . ALA A 1 147 ? 6.452 3.133 79.798 1.00 45.88 147 ALA A C 1
ATOM 1153 O O . ALA A 1 147 ? 7.563 2.626 79.679 1.00 45.88 147 ALA A O 1
ATOM 1154 N N . ASP A 1 148 ? 6.255 4.337 79.251 1.00 52.72 148 ASP A N 1
ATOM 1155 C CA . ASP A 1 148 ? 5.182 5.321 79.455 1.00 52.72 148 ASP A CA 1
ATOM 1156 C C . ASP A 1 148 ? 4.767 6.061 78.167 1.00 52.72 148 ASP A C 1
ATOM 1158 O O . ASP A 1 148 ? 5.488 6.106 77.169 1.00 52.72 148 ASP A O 1
ATOM 1162 N N . ASP A 1 149 ? 3.596 6.692 78.249 1.00 52.88 149 ASP A N 1
ATOM 1163 C CA . ASP A 1 149 ? 3.133 7.769 77.372 1.00 52.88 149 ASP A CA 1
ATOM 1164 C C . ASP A 1 149 ? 4.040 9.007 77.555 1.00 52.88 149 ASP A C 1
ATOM 1166 O O . ASP A 1 149 ? 4.260 9.438 78.690 1.00 52.88 149 ASP A O 1
ATOM 1170 N N . PHE A 1 150 ? 4.582 9.591 76.479 1.00 56.19 150 PHE A N 1
ATOM 1171 C CA . PHE A 1 150 ? 5.334 10.852 76.584 1.00 56.19 150 PHE A CA 1
ATOM 1172 C C . PHE A 1 150 ? 5.174 11.741 75.347 1.00 56.19 150 PHE A C 1
ATOM 1174 O O . PHE A 1 150 ? 6.054 11.850 74.490 1.00 56.19 150 PHE A O 1
ATOM 1181 N N . ASP A 1 151 ? 4.022 12.405 75.276 1.00 55.91 151 ASP A N 1
ATOM 1182 C CA . ASP A 1 151 ? 3.833 13.586 74.438 1.00 55.91 151 ASP A CA 1
ATOM 1183 C C . ASP A 1 151 ? 4.596 14.779 75.047 1.00 55.91 151 ASP A C 1
ATOM 1185 O O . ASP A 1 151 ? 4.357 15.180 76.189 1.00 55.91 151 ASP A O 1
ATOM 1189 N N . LEU A 1 152 ? 5.520 15.356 74.275 1.00 58.94 152 LEU A N 1
ATOM 1190 C CA . LEU A 1 152 ? 6.053 16.691 74.529 1.00 58.94 152 LEU A CA 1
ATOM 1191 C C . LEU A 1 152 ? 6.110 17.508 73.240 1.00 58.94 152 LEU A C 1
ATOM 1193 O O . LEU A 1 152 ? 7.156 17.715 72.623 1.00 58.94 152 LEU A O 1
ATOM 1197 N N . SER A 1 153 ? 4.978 18.121 72.922 1.00 52.00 153 SER A N 1
ATOM 1198 C CA . SER A 1 153 ? 4.991 19.474 72.378 1.00 52.00 153 SER A CA 1
ATOM 1199 C C . SER A 1 153 ? 5.804 20.422 73.284 1.00 52.00 153 SER A C 1
ATOM 1201 O O . SER A 1 153 ? 5.329 20.761 74.369 1.00 52.00 153 SER A O 1
ATOM 1203 N N . SER A 1 154 ? 6.993 20.875 72.857 1.00 51.81 154 SER A N 1
ATOM 1204 C CA . SER A 1 154 ? 7.590 22.210 73.128 1.00 51.81 154 SER A CA 1
ATOM 1205 C C . SER A 1 154 ? 9.070 22.287 72.715 1.00 51.81 154 SER A C 1
ATOM 1207 O O . SER A 1 154 ? 9.765 21.280 72.759 1.00 51.81 154 SER A O 1
ATOM 1209 N 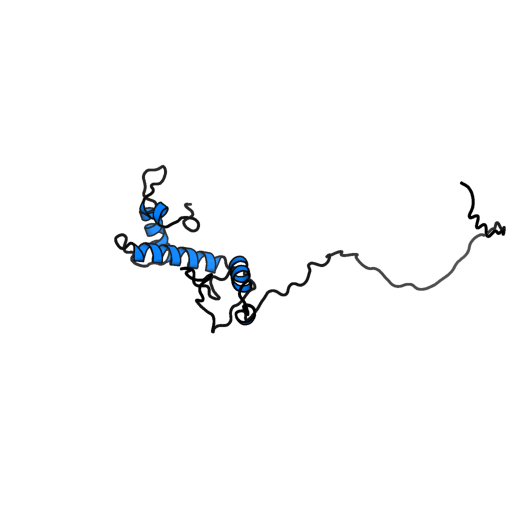N . LEU A 1 155 ? 9.547 23.520 72.462 1.00 52.16 155 LEU A N 1
ATOM 1210 C CA . LEU A 1 155 ? 10.950 23.925 72.214 1.00 52.16 155 LEU A CA 1
ATOM 1211 C C . LEU A 1 155 ? 11.481 23.536 70.809 1.00 52.16 155 LEU A C 1
ATOM 1213 O O . LEU A 1 155 ? 11.566 22.362 70.476 1.00 52.16 155 LEU A O 1
ATOM 1217 N N . THR A 1 156 ? 11.907 24.469 69.946 1.00 54.53 156 THR A N 1
ATOM 1218 C CA . THR A 1 156 ? 12.000 25.945 70.071 1.00 54.53 156 THR A CA 1
ATOM 1219 C C . THR A 1 156 ? 11.905 26.599 68.694 1.00 54.53 156 THR A C 1
ATOM 1221 O O . THR A 1 156 ? 12.323 25.932 67.722 1.00 54.53 156 THR A O 1
#

Secondary structure (DSSP, 8-state):
----SS--HHHHHH-B-TTS-BHHHHHHHHHHHHH-----TT-HHHHHHHHHHHHHHHHHHT-----EE-GGGTTEESSTT-S-EE-TTT--HHHHHHHHTSTTGGGGEEE---------------------------------------------

pLDDT: mean 77.29, std 18.0, range [39.88, 94.25]

Radius of gyration: 34.02 Å; chains: 1; bounding box: 44×58×103 Å

Foldseek 3Di:
DDDLLPDDLCCQLPHDDPVRHGNVVVLLVVLCVVPVDDADSVDSVRSVVSSLVVNQVVLLVVDPFQWAFDPVQFQCALDVPHPDGDHRRRDDPVSLVSQVPDVPSVNGTPGHPPCPDPPDPPPPPDDDDDDDDDDDDDDDDDDDDDDDDDDDDDDD

Sequence (156 aa):
MIDFLTMDIATLTRSVTGKGVRYLELFLKEYTRVFNTKVNASCPKCLQGYLTKYKNHFLAMANTSQYRLHAKYENIPLQFGSPILINNANITDEYAEILLQRPGAECLFAKMPSKEPVAARTMRMSAEVPANDPSVSAEPQNTIEGADDFDLSSLT